Protein AF-A0A7C5SDC6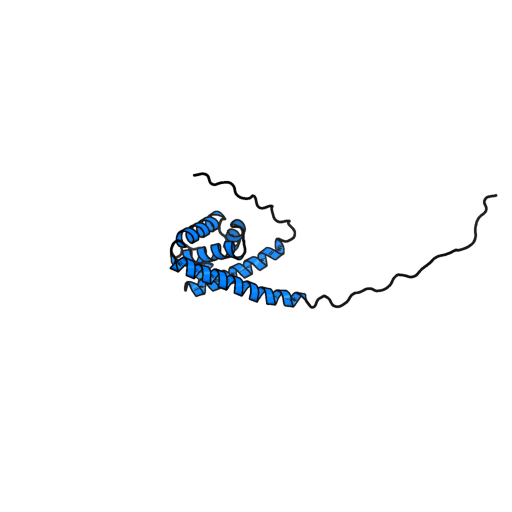-F1 (afdb_monomer_lite)

Sequence (158 aa):
MEFSRQGGARPPTPGNRRREIPAMRARRDLVLRLVAVATGVSLRALTRDKRDASQVMLARHMAMYLLHVVFSCPLTGVGRLFNRDRTTAAYACQRIEDRRDDPAFDAFLHDLELAVSALDSAVQIRTKQEQVTRDDNPCADETKSLPSALAPGGRWAC

Secondary structure (DSSP, 8-state):
--------PPPPPTTSHHHHHHHHHHHHHHHHHHHHHHHT--HHHHT--S---HHHHHHHHHHHHHHHHTT---HHHHHHHHT--HHHHHHHHHHHHHHHTSHHHHHHHHHHHHHHHHHHHHHHHHHHHTTTTS------------------------

pLDDT: mean 75.32, std 23.8, range [32.34, 97.5]

Foldseek 3Di:
DDPDDDDPDDPPDPPCVVVVLVVLLVLLVVLLVLLCVLLVNDSVLLLDDDDDDPSSLLSVLLSLQLSCPLVVQQLCRSCVSNVHHSVSSVVSNVVLVVVCVDVVSVVSSVVSNVVSNVVSVVVVVVVVVVPPPPPPDDPPDDDPDDDDDDDDDDDDDD

Radius of gyration: 27.79 Å; chains: 1; bounding box: 86×42×76 Å

Structure (mmCIF, N/CA/C/O backbone):
data_AF-A0A7C5SDC6-F1
#
_entry.id   AF-A0A7C5SDC6-F1
#
loop_
_atom_site.group_PDB
_atom_site.id
_atom_site.type_symbol
_atom_site.label_atom_id
_atom_site.label_alt_id
_atom_site.label_comp_id
_atom_site.label_asym_id
_atom_site.label_entity_id
_atom_site.label_seq_id
_atom_site.pdbx_PDB_ins_code
_atom_site.Cartn_x
_atom_site.Cartn_y
_atom_site.Cartn_z
_atom_site.occupancy
_atom_site.B_iso_or_equiv
_atom_site.auth_seq_id
_atom_site.auth_comp_id
_atom_site.auth_asym_id
_atom_site.auth_atom_id
_atom_site.pdbx_PDB_model_num
ATOM 1 N N . MET A 1 1 ? 14.503 20.434 15.682 1.00 33.75 1 MET A N 1
ATOM 2 C CA . MET A 1 1 ? 14.779 18.991 15.539 1.00 33.75 1 MET A CA 1
ATOM 3 C C . MET A 1 1 ? 15.235 18.755 14.110 1.00 33.75 1 MET A C 1
ATOM 5 O O . MET A 1 1 ? 14.441 18.879 13.186 1.00 33.75 1 MET A O 1
ATOM 9 N N . GLU A 1 2 ? 16.547 18.593 13.949 1.00 32.84 2 GLU A N 1
ATOM 10 C CA . GLU A 1 2 ? 17.269 18.443 12.683 1.00 32.84 2 GLU A CA 1
ATOM 11 C C . GLU A 1 2 ? 16.826 17.203 11.898 1.00 32.84 2 GLU A C 1
ATOM 13 O O . GLU A 1 2 ? 17.000 16.071 12.342 1.00 32.84 2 GLU A O 1
ATOM 18 N N . PHE A 1 3 ? 16.306 17.419 10.687 1.00 41.44 3 PHE A N 1
ATOM 19 C CA . PHE A 1 3 ? 16.150 16.366 9.688 1.00 41.44 3 PHE A CA 1
ATOM 20 C C . PHE A 1 3 ? 17.507 16.112 9.035 1.00 41.44 3 PHE A C 1
ATOM 22 O O . PHE A 1 3 ? 17.861 16.705 8.011 1.00 41.44 3 PHE A O 1
ATOM 29 N N . SER A 1 4 ? 18.287 15.245 9.679 1.00 42.59 4 SER A N 1
ATOM 30 C CA . SER A 1 4 ? 19.539 14.728 9.149 1.00 42.59 4 SER A CA 1
ATOM 31 C C . SER A 1 4 ? 19.357 14.206 7.728 1.00 42.59 4 SER A C 1
ATOM 33 O O . SER A 1 4 ? 18.556 13.320 7.433 1.00 42.59 4 SER A O 1
ATOM 35 N N . ARG A 1 5 ? 20.163 14.804 6.855 1.00 50.09 5 ARG A N 1
ATOM 36 C CA . ARG A 1 5 ? 20.483 14.396 5.493 1.00 50.09 5 ARG A CA 1
ATOM 37 C C . ARG A 1 5 ? 20.626 12.871 5.410 1.00 50.09 5 ARG A C 1
ATOM 39 O O . ARG A 1 5 ? 21.569 12.320 5.967 1.00 50.09 5 ARG A O 1
ATOM 46 N N . GLN A 1 6 ? 19.760 12.206 4.649 1.00 52.47 6 GLN A N 1
ATOM 47 C CA . GLN A 1 6 ? 20.025 10.855 4.156 1.00 52.47 6 GLN A CA 1
ATOM 48 C C . GLN A 1 6 ? 19.938 10.820 2.630 1.00 52.47 6 GLN A C 1
ATOM 50 O O . GLN A 1 6 ? 18.898 11.091 2.033 1.00 52.47 6 GLN A O 1
ATOM 55 N N . GLY A 1 7 ? 21.087 10.490 2.035 1.00 33.91 7 GLY A N 1
ATOM 56 C CA . GLY A 1 7 ? 21.213 9.709 0.808 1.00 33.91 7 GLY A CA 1
ATOM 57 C C . GLY A 1 7 ? 20.686 10.342 -0.472 1.00 33.91 7 GLY A C 1
ATOM 58 O O . GLY A 1 7 ? 19.594 10.019 -0.933 1.00 33.91 7 GLY A O 1
ATOM 59 N N . GLY A 1 8 ? 21.522 11.143 -1.136 1.00 34.41 8 GLY A N 1
ATOM 60 C CA . GLY A 1 8 ? 21.406 11.331 -2.579 1.00 34.41 8 GLY A CA 1
ATOM 61 C C . GLY A 1 8 ? 21.590 9.984 -3.279 1.00 34.41 8 GLY A C 1
ATOM 62 O O . GLY A 1 8 ? 22.716 9.565 -3.536 1.00 34.41 8 GLY A O 1
ATOM 63 N N . ALA A 1 9 ? 20.486 9.289 -3.555 1.00 46.88 9 ALA A N 1
ATOM 64 C CA . ALA A 1 9 ? 20.485 8.099 -4.389 1.00 46.88 9 ALA A CA 1
ATOM 65 C C . ALA A 1 9 ? 21.106 8.458 -5.746 1.00 46.88 9 ALA A C 1
ATOM 67 O O . ALA A 1 9 ? 20.614 9.349 -6.447 1.00 46.88 9 ALA A O 1
ATOM 68 N N . ARG A 1 10 ? 22.207 7.784 -6.100 1.00 48.91 10 ARG A N 1
ATOM 69 C CA . ARG A 1 10 ? 22.855 7.889 -7.411 1.00 48.91 10 ARG A CA 1
ATOM 70 C C . ARG A 1 10 ? 21.774 7.747 -8.493 1.00 48.91 10 ARG A C 1
ATOM 72 O O . ARG A 1 10 ? 21.030 6.765 -8.449 1.00 48.91 10 ARG A O 1
ATOM 79 N N . PRO A 1 11 ? 21.640 8.700 -9.436 1.00 47.81 11 PRO A N 1
ATOM 80 C CA . PRO A 1 11 ? 20.614 8.601 -10.460 1.00 47.81 11 PRO A CA 1
ATOM 81 C C . PRO A 1 11 ? 20.818 7.294 -11.241 1.00 47.81 11 PRO A C 1
ATOM 83 O O . PRO A 1 11 ? 21.949 7.011 -11.651 1.00 47.81 11 PRO A O 1
ATOM 86 N N . PRO A 1 12 ? 19.763 6.480 -11.430 1.00 49.06 12 PRO A N 1
ATOM 87 C CA . PRO A 1 12 ? 19.880 5.227 -12.158 1.00 49.06 12 PRO A CA 1
ATOM 88 C C . PRO A 1 12 ? 20.362 5.508 -13.584 1.00 49.06 12 PRO A C 1
ATOM 90 O O . PRO A 1 12 ? 19.885 6.433 -14.258 1.00 49.06 12 PRO A O 1
ATOM 93 N N . THR A 1 13 ? 21.328 4.709 -14.033 1.00 46.88 13 THR A N 1
ATOM 94 C CA . THR A 1 13 ? 21.882 4.752 -15.387 1.00 46.88 13 THR A CA 1
ATOM 95 C C . THR A 1 13 ? 20.743 4.708 -16.422 1.00 46.88 13 THR A C 1
ATOM 97 O O . THR A 1 13 ? 19.785 3.947 -16.267 1.00 46.88 13 THR A O 1
ATOM 100 N N . PRO A 1 14 ? 20.777 5.544 -17.479 1.00 51.78 14 PRO A N 1
ATOM 101 C CA . PRO A 1 14 ? 19.623 5.759 -18.358 1.00 51.78 14 PRO A CA 1
ATOM 102 C C . PRO A 1 14 ? 19.126 4.527 -19.138 1.00 51.78 14 PRO A C 1
ATOM 104 O O . PRO A 1 14 ? 18.034 4.589 -19.696 1.00 51.78 14 PRO A O 1
ATOM 107 N N . GLY A 1 15 ? 19.868 3.415 -19.152 1.00 49.28 15 GLY A N 1
ATOM 108 C CA . GLY A 1 15 ? 19.557 2.230 -19.958 1.00 49.28 15 GLY A CA 1
ATOM 109 C C . GLY A 1 15 ? 18.398 1.352 -19.459 1.00 49.28 15 GLY A C 1
ATOM 110 O O . GLY A 1 15 ? 17.681 0.798 -20.286 1.00 49.28 15 GLY A O 1
ATOM 111 N N . ASN A 1 16 ? 18.153 1.248 -18.142 1.00 58.34 16 ASN A N 1
ATOM 112 C CA . ASN A 1 16 ? 17.179 0.278 -17.590 1.00 58.34 16 ASN A CA 1
ATOM 113 C C . ASN A 1 16 ? 15.771 0.854 -17.321 1.00 58.34 16 ASN A C 1
ATOM 115 O O . ASN A 1 16 ? 14.787 0.123 -17.181 1.00 58.34 16 ASN A O 1
ATOM 119 N N . ARG A 1 17 ? 15.632 2.187 -17.334 1.00 56.81 17 ARG A N 1
ATOM 120 C CA . ARG A 1 17 ? 14.394 2.885 -16.938 1.00 56.81 17 ARG A CA 1
ATOM 121 C C . ARG A 1 17 ? 13.167 2.541 -17.795 1.00 56.81 17 ARG A C 1
ATOM 123 O O . ARG A 1 17 ? 12.045 2.634 -17.306 1.00 56.81 17 ARG A O 1
ATOM 130 N N . ARG A 1 18 ? 13.341 2.131 -19.062 1.00 56.00 18 ARG A N 1
ATOM 131 C CA . ARG A 1 18 ? 12.215 1.762 -19.950 1.00 56.00 18 ARG A CA 1
ATOM 132 C C . ARG A 1 18 ? 11.532 0.444 -19.559 1.00 56.00 18 ARG A C 1
ATOM 134 O O . ARG A 1 18 ? 10.330 0.331 -19.773 1.00 56.00 18 ARG A O 1
ATOM 141 N N . ARG A 1 19 ? 12.259 -0.526 -18.987 1.00 56.16 19 ARG A N 1
ATOM 142 C CA . ARG A 1 19 ? 11.708 -1.836 -18.571 1.00 56.16 19 ARG A CA 1
ATOM 143 C C . ARG A 1 19 ? 11.211 -1.839 -17.123 1.00 56.16 19 ARG A C 1
ATOM 145 O O . ARG A 1 19 ? 10.259 -2.544 -16.803 1.00 56.16 19 ARG A O 1
ATOM 152 N N . GLU A 1 20 ? 11.798 -1.000 -16.272 1.00 61.53 20 GLU A N 1
ATOM 153 C CA . GLU A 1 20 ? 11.418 -0.871 -14.858 1.00 61.53 20 GLU A CA 1
ATOM 154 C C . GLU A 1 20 ? 10.007 -0.284 -14.668 1.00 61.53 20 GLU A C 1
ATOM 156 O O . GLU A 1 20 ? 9.289 -0.670 -13.745 1.00 61.53 20 GLU A O 1
ATOM 161 N N . ILE A 1 21 ? 9.564 0.613 -15.561 1.00 68.62 21 ILE A N 1
ATOM 162 C CA . ILE A 1 21 ? 8.251 1.272 -15.450 1.00 68.62 21 ILE A CA 1
ATOM 163 C C . ILE A 1 21 ? 7.080 0.278 -15.626 1.00 68.62 21 ILE A C 1
ATOM 165 O O . ILE A 1 21 ? 6.179 0.304 -14.785 1.00 68.62 21 ILE A O 1
ATOM 169 N N . PRO A 1 22 ? 7.050 -0.601 -16.653 1.00 77.75 22 PRO A N 1
ATOM 170 C CA . PRO A 1 22 ? 6.023 -1.641 -16.770 1.00 77.75 22 PRO A CA 1
ATOM 171 C C . PRO A 1 22 ? 5.963 -2.593 -15.569 1.00 77.75 22 PRO A C 1
ATOM 173 O O . PRO A 1 22 ? 4.879 -2.829 -15.037 1.00 77.75 22 PRO A O 1
ATOM 176 N N . ALA A 1 23 ? 7.114 -3.085 -15.097 1.00 82.31 23 ALA A N 1
ATOM 177 C CA . ALA A 1 23 ? 7.173 -4.007 -13.962 1.00 82.31 23 ALA A CA 1
ATOM 178 C C . ALA A 1 23 ? 6.634 -3.364 -12.671 1.00 82.31 23 ALA A C 1
ATOM 180 O O . ALA A 1 23 ? 5.837 -3.965 -11.950 1.00 82.31 23 ALA A O 1
ATOM 181 N N . MET A 1 24 ? 6.991 -2.103 -12.408 1.00 87.44 24 MET A N 1
ATOM 182 C CA . MET A 1 24 ? 6.489 -1.380 -11.237 1.00 87.44 24 MET A CA 1
ATOM 183 C C . MET A 1 24 ? 5.000 -1.034 -11.327 1.00 87.44 24 MET A C 1
ATOM 185 O O . MET A 1 24 ? 4.323 -1.000 -10.300 1.00 87.44 24 MET A O 1
ATOM 189 N N . ARG A 1 25 ? 4.454 -0.819 -12.531 1.00 90.38 25 ARG A N 1
ATOM 190 C CA . ARG A 1 25 ? 3.001 -0.672 -12.720 1.00 90.38 25 ARG A CA 1
ATOM 191 C C . ARG A 1 25 ? 2.261 -1.974 -12.419 1.00 90.38 25 ARG A C 1
ATOM 193 O O . ARG A 1 25 ? 1.253 -1.928 -11.723 1.00 90.38 25 ARG A O 1
ATOM 200 N N . ALA A 1 26 ? 2.787 -3.118 -12.858 1.00 90.06 26 ALA A N 1
ATOM 201 C CA . ALA A 1 26 ? 2.208 -4.421 -12.534 1.00 90.06 26 ALA A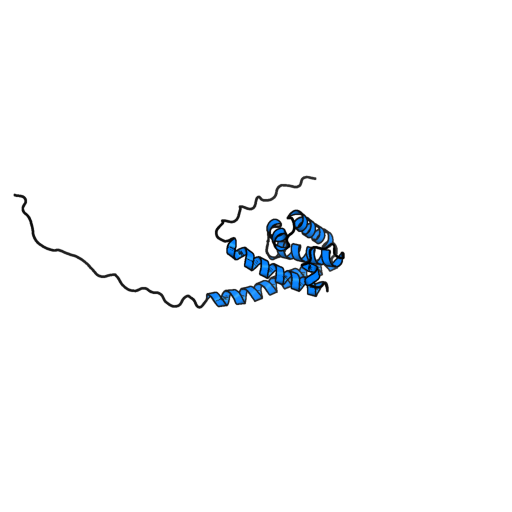 CA 1
ATOM 202 C C . ALA A 1 26 ? 2.204 -4.680 -11.016 1.00 90.06 26 ALA A C 1
ATOM 204 O O . ALA A 1 26 ? 1.177 -5.063 -10.457 1.00 90.06 26 ALA A O 1
ATOM 205 N N . ARG A 1 27 ? 3.313 -4.375 -10.327 1.00 92.56 27 ARG A N 1
ATOM 206 C CA . ARG A 1 27 ? 3.395 -4.445 -8.856 1.00 92.56 27 ARG A CA 1
ATOM 207 C C . ARG A 1 27 ? 2.416 -3.504 -8.169 1.00 92.56 27 ARG A C 1
ATOM 209 O O . ARG A 1 27 ? 1.737 -3.913 -7.234 1.00 92.56 27 ARG A O 1
ATOM 216 N N . ARG A 1 28 ? 2.282 -2.264 -8.653 1.00 94.56 28 ARG A N 1
ATOM 217 C CA . ARG A 1 28 ? 1.267 -1.325 -8.155 1.00 94.56 28 ARG A CA 1
ATOM 218 C C . ARG A 1 28 ? -0.133 -1.921 -8.258 1.00 94.56 28 ARG A C 1
ATOM 220 O O . ARG A 1 28 ? -0.894 -1.835 -7.303 1.00 94.56 28 ARG A O 1
ATOM 227 N N . ASP A 1 29 ? -0.474 -2.513 -9.397 1.00 94.00 29 ASP A N 1
ATOM 228 C CA . ASP A 1 29 ? -1.802 -3.086 -9.619 1.00 94.00 29 ASP A CA 1
ATOM 229 C C . ASP A 1 29 ? -2.065 -4.307 -8.733 1.00 94.00 29 ASP A C 1
ATOM 231 O O . ASP A 1 29 ? -3.175 -4.460 -8.224 1.00 94.00 29 ASP A O 1
ATOM 235 N N . LEU A 1 30 ? -1.044 -5.134 -8.499 1.00 94.56 30 LEU A N 1
ATOM 236 C CA . LEU A 1 30 ? -1.088 -6.237 -7.540 1.00 94.56 30 LEU A CA 1
ATOM 237 C C . LEU A 1 30 ? -1.367 -5.723 -6.123 1.00 94.56 30 LEU A C 1
ATOM 239 O O . LEU A 1 30 ? -2.331 -6.158 -5.494 1.00 94.56 30 LEU A O 1
ATOM 243 N N . VAL A 1 31 ? -0.582 -4.749 -5.655 1.00 96.31 31 VAL A N 1
ATOM 244 C CA . VAL A 1 31 ? -0.736 -4.153 -4.318 1.00 96.31 31 VAL A CA 1
ATOM 245 C C . VAL A 1 31 ? -2.110 -3.496 -4.167 1.00 96.31 31 VAL A C 1
ATOM 247 O O . VAL A 1 31 ? -2.795 -3.721 -3.174 1.00 96.31 31 VAL A O 1
ATOM 250 N N . LEU A 1 32 ? -2.563 -2.733 -5.165 1.00 96.00 32 LEU A N 1
ATOM 251 C CA . LEU A 1 32 ? -3.879 -2.089 -5.150 1.00 96.00 32 LEU A CA 1
ATOM 252 C C . LEU A 1 32 ? -5.028 -3.095 -5.031 1.00 96.00 32 LEU A C 1
ATOM 254 O O . LEU A 1 32 ? -5.994 -2.835 -4.316 1.00 96.00 32 LEU A O 1
ATOM 258 N N . ARG A 1 33 ? -4.941 -4.234 -5.726 1.00 95.94 33 ARG A N 1
ATOM 259 C CA . ARG A 1 33 ? -5.951 -5.299 -5.651 1.00 95.94 33 ARG A CA 1
ATOM 260 C C . ARG A 1 33 ? -5.952 -5.975 -4.288 1.00 95.94 33 ARG A C 1
ATOM 262 O O . ARG A 1 33 ? -7.027 -6.174 -3.731 1.00 95.94 33 ARG A O 1
ATOM 269 N N . LEU A 1 34 ? -4.775 -6.287 -3.750 1.00 96.06 34 LEU A N 1
ATOM 270 C CA . LEU A 1 34 ? -4.653 -6.892 -2.426 1.00 96.06 34 LEU A CA 1
ATOM 271 C C . LEU A 1 34 ? -5.242 -5.973 -1.349 1.00 96.06 34 LEU A C 1
ATOM 273 O O . LEU A 1 34 ? -6.094 -6.395 -0.574 1.00 96.06 34 LEU A O 1
ATOM 277 N N . VAL A 1 35 ? -4.853 -4.697 -1.354 1.00 96.56 35 VAL A N 1
ATOM 278 C CA . VAL A 1 35 ? -5.351 -3.710 -0.390 1.00 96.56 35 VAL A CA 1
ATOM 279 C C . VAL A 1 35 ? -6.857 -3.482 -0.541 1.00 96.56 35 VAL A C 1
ATOM 281 O O . VAL A 1 35 ? -7.556 -3.363 0.463 1.00 96.56 35 VAL A O 1
ATOM 284 N N . ALA A 1 36 ? -7.386 -3.452 -1.769 1.00 96.12 36 ALA A N 1
ATOM 285 C CA . ALA A 1 36 ? -8.827 -3.352 -2.011 1.00 96.12 36 ALA A CA 1
ATOM 286 C C . ALA A 1 36 ? -9.600 -4.503 -1.348 1.00 96.12 36 ALA A C 1
ATOM 288 O O . ALA A 1 36 ? -10.601 -4.265 -0.676 1.00 96.12 36 ALA A O 1
ATOM 289 N N . VAL A 1 37 ? -9.108 -5.738 -1.494 1.00 96.00 37 VAL A N 1
ATOM 290 C CA . VAL A 1 37 ? -9.707 -6.921 -0.860 1.00 96.00 37 VAL A CA 1
ATOM 291 C C . VAL A 1 37 ? -9.590 -6.839 0.661 1.00 96.00 37 VAL A C 1
ATOM 293 O O . VAL A 1 37 ? -10.587 -7.009 1.353 1.00 96.00 37 VAL A O 1
ATOM 296 N N . ALA A 1 38 ? -8.407 -6.511 1.179 1.00 94.81 38 ALA A N 1
ATOM 297 C CA . ALA A 1 38 ? -8.142 -6.484 2.615 1.00 94.81 38 ALA A CA 1
ATOM 298 C C . ALA A 1 38 ? -8.918 -5.388 3.367 1.00 94.81 38 ALA A C 1
ATOM 300 O O . ALA A 1 38 ? -9.259 -5.554 4.532 1.00 94.81 38 ALA A O 1
ATOM 301 N N . THR A 1 39 ? -9.207 -4.264 2.707 1.00 92.62 39 THR A N 1
ATOM 302 C CA . THR A 1 39 ? -9.902 -3.114 3.317 1.00 92.62 39 THR A CA 1
ATOM 303 C C . THR A 1 39 ? -11.385 -3.024 2.948 1.00 92.62 39 THR A C 1
ATOM 305 O O . THR A 1 39 ? -12.087 -2.154 3.462 1.00 92.62 39 THR A O 1
ATOM 308 N N . GLY A 1 40 ? -11.867 -3.874 2.034 1.00 93.44 40 GLY A N 1
ATOM 309 C CA . GLY A 1 40 ? -13.227 -3.807 1.484 1.00 93.44 40 GLY A CA 1
ATOM 310 C C . GLY A 1 40 ? -13.488 -2.596 0.575 1.00 93.44 40 GLY A C 1
ATOM 311 O O . GLY A 1 40 ? -14.629 -2.342 0.187 1.00 93.44 40 GLY A O 1
ATOM 312 N N . VAL A 1 41 ? -12.455 -1.827 0.218 1.00 93.38 41 VAL A N 1
ATOM 313 C CA . VAL A 1 41 ? -12.582 -0.642 -0.638 1.00 93.38 41 VAL A CA 1
ATOM 314 C C . VAL A 1 41 ? -12.568 -1.045 -2.110 1.00 93.38 41 VAL A C 1
ATOM 316 O O . VAL A 1 41 ? -11.708 -1.793 -2.564 1.00 93.38 41 VAL A O 1
ATOM 319 N N . SER A 1 42 ? -13.479 -0.486 -2.913 1.00 92.38 42 SER A N 1
ATOM 320 C CA . SER A 1 42 ? -13.484 -0.763 -4.354 1.00 92.38 42 SER A CA 1
ATOM 321 C C . SER A 1 42 ? -12.189 -0.296 -5.037 1.00 92.38 42 SER A C 1
ATOM 323 O O . SER A 1 42 ? -11.744 0.842 -4.860 1.00 92.38 42 SER A O 1
ATOM 325 N N . LEU A 1 43 ? -11.627 -1.133 -5.915 1.00 91.88 43 LEU A N 1
ATOM 326 C CA . LEU A 1 43 ? -10.425 -0.793 -6.690 1.00 91.88 43 LEU A CA 1
ATOM 327 C C . LEU A 1 43 ? -10.597 0.515 -7.486 1.00 91.88 43 LEU A C 1
ATOM 329 O O . LEU A 1 43 ? -9.678 1.328 -7.564 1.00 91.88 43 LEU A O 1
ATOM 333 N N . ARG A 1 44 ? -11.804 0.756 -8.022 1.00 89.00 44 ARG A N 1
ATOM 334 C CA . ARG A 1 44 ? -12.147 1.993 -8.744 1.00 89.00 44 ARG A CA 1
ATOM 335 C C . ARG A 1 44 ? -12.010 3.240 -7.869 1.00 89.00 44 ARG A C 1
ATOM 337 O O . ARG A 1 44 ? -11.600 4.284 -8.377 1.00 89.00 44 ARG A O 1
ATOM 344 N N . ALA A 1 45 ? -12.350 3.148 -6.582 1.00 87.44 45 ALA A N 1
ATOM 345 C CA . ALA A 1 45 ? -12.170 4.250 -5.642 1.00 87.44 45 ALA A CA 1
ATOM 346 C C . ALA A 1 45 ? -10.680 4.517 -5.391 1.00 87.44 45 ALA A C 1
ATOM 348 O O . ALA A 1 45 ? -10.251 5.665 -5.445 1.00 87.44 45 ALA A O 1
ATOM 349 N N . LEU A 1 46 ? -9.857 3.476 -5.235 1.00 87.00 46 LEU A N 1
ATOM 350 C CA . LEU A 1 46 ? -8.413 3.641 -5.024 1.00 87.00 46 LEU A CA 1
ATOM 351 C C . LEU A 1 46 ? -7.704 4.322 -6.202 1.00 87.00 46 LEU A C 1
ATOM 353 O O . LEU A 1 46 ? -6.771 5.089 -5.978 1.00 87.00 46 LEU A O 1
ATOM 357 N N . THR A 1 47 ? -8.171 4.101 -7.433 1.00 84.81 47 THR A N 1
ATOM 358 C CA . THR A 1 47 ? -7.596 4.705 -8.648 1.00 84.81 47 THR A CA 1
ATOM 359 C C . THR A 1 47 ? -8.119 6.105 -8.978 1.00 84.81 47 THR A C 1
ATOM 361 O O . THR A 1 47 ? -7.590 6.750 -9.880 1.00 84.81 47 THR A O 1
ATOM 364 N N . ARG A 1 48 ? -9.177 6.575 -8.305 1.00 83.94 48 ARG A N 1
ATOM 365 C CA . ARG A 1 48 ? -9.770 7.894 -8.563 1.00 83.94 48 ARG A CA 1
ATOM 366 C C . ARG A 1 48 ? -8.991 9.016 -7.878 1.00 83.94 48 ARG A C 1
ATOM 368 O O . ARG A 1 48 ? -8.439 8.844 -6.796 1.00 83.94 48 ARG A O 1
ATOM 375 N N . ASP A 1 49 ? -9.020 10.188 -8.506 1.00 69.94 49 ASP A N 1
ATOM 376 C CA . ASP A 1 49 ? -8.436 11.428 -7.992 1.00 69.94 49 ASP A CA 1
ATOM 377 C C . ASP A 1 49 ? -9.525 12.371 -7.458 1.00 69.94 49 ASP A C 1
ATOM 379 O O . ASP A 1 49 ? -9.746 13.465 -7.972 1.00 69.94 49 ASP A O 1
ATOM 383 N N . LYS A 1 50 ? -10.311 11.901 -6.486 1.00 73.31 50 LYS A N 1
ATOM 384 C CA . LYS A 1 50 ? -11.328 12.723 -5.819 1.00 73.31 50 LYS A CA 1
ATOM 385 C C . LYS A 1 50 ? -11.032 12.808 -4.328 1.00 73.31 50 LYS A C 1
ATOM 387 O O . LYS A 1 50 ? -10.228 12.053 -3.792 1.00 73.31 50 LYS A O 1
ATOM 392 N N . ARG A 1 51 ? -11.672 13.763 -3.653 1.00 68.06 51 ARG A N 1
ATOM 393 C CA . ARG A 1 51 ? -11.690 13.804 -2.191 1.00 68.06 51 ARG A CA 1
ATOM 394 C C . ARG A 1 51 ? -12.540 12.629 -1.716 1.00 68.06 51 ARG A C 1
ATOM 396 O O . ARG A 1 51 ? -13.757 12.655 -1.871 1.00 68.06 51 ARG A O 1
ATOM 403 N N . ASP A 1 52 ? -11.885 11.588 -1.223 1.00 73.81 52 ASP A N 1
ATOM 404 C CA . ASP A 1 52 ? -12.549 10.344 -0.843 1.00 73.81 52 ASP A CA 1
ATOM 405 C C . ASP A 1 52 ? -12.779 10.248 0.665 1.00 73.81 52 ASP A C 1
ATOM 407 O O . ASP A 1 52 ? -12.219 11.007 1.459 1.00 73.81 52 ASP A O 1
ATOM 411 N N . ALA A 1 53 ? -13.598 9.271 1.056 1.00 82.44 53 ALA A N 1
ATOM 412 C CA . ALA A 1 53 ? -13.766 8.889 2.449 1.00 82.44 53 ALA A CA 1
ATOM 413 C C . ALA A 1 53 ? -12.417 8.508 3.087 1.00 82.44 53 ALA A C 1
ATOM 415 O O . ALA A 1 53 ? -11.521 7.976 2.423 1.00 82.44 53 ALA A O 1
ATOM 416 N N . SER A 1 54 ? -12.298 8.731 4.398 1.00 86.62 54 SER A N 1
ATOM 417 C CA . SER A 1 54 ? -11.086 8.454 5.183 1.00 86.62 54 SER A CA 1
ATOM 418 C C . SER A 1 54 ? -10.550 7.031 4.980 1.00 86.62 54 SER A C 1
ATOM 420 O O . SER A 1 54 ? -9.340 6.844 4.872 1.00 86.62 54 SER A O 1
ATOM 422 N N . GLN A 1 55 ? -11.440 6.045 4.843 1.00 89.19 55 GLN A N 1
ATOM 423 C CA . GLN A 1 55 ? -11.087 4.645 4.592 1.00 89.19 55 GLN A CA 1
ATOM 424 C C . GLN A 1 55 ? -10.398 4.434 3.232 1.00 89.19 55 GLN A C 1
ATOM 426 O O . GLN A 1 55 ? -9.410 3.710 3.145 1.00 89.19 55 GLN A O 1
ATOM 431 N N . VAL A 1 56 ? -10.868 5.104 2.173 1.00 92.62 56 VAL A N 1
ATOM 432 C CA . VAL A 1 56 ? -10.264 5.021 0.831 1.00 92.62 56 VAL A CA 1
ATOM 433 C C . VAL A 1 56 ? -8.878 5.659 0.837 1.00 92.62 56 VAL A C 1
ATOM 435 O O . VAL A 1 56 ? -7.944 5.125 0.241 1.00 92.62 56 VAL A O 1
ATOM 438 N N . MET A 1 57 ? -8.731 6.789 1.535 1.00 92.94 57 MET A N 1
ATOM 439 C CA . MET A 1 57 ? -7.440 7.454 1.695 1.00 92.94 57 MET A CA 1
ATOM 440 C C . MET A 1 57 ? -6.444 6.564 2.445 1.00 92.94 57 MET A C 1
ATOM 442 O O . MET A 1 57 ? -5.320 6.402 1.976 1.00 92.94 57 MET A O 1
ATOM 446 N N . LEU A 1 58 ? -6.865 5.948 3.556 1.00 93.94 58 LEU A N 1
ATOM 447 C CA . LEU A 1 58 ? -6.033 5.023 4.327 1.00 93.94 58 LEU A CA 1
ATOM 448 C C . LEU A 1 58 ? -5.570 3.844 3.467 1.00 93.94 58 LEU A C 1
ATOM 450 O O . LEU A 1 58 ? -4.375 3.582 3.394 1.00 93.94 58 LEU A O 1
ATOM 454 N N . ALA A 1 59 ? -6.485 3.195 2.748 1.00 95.50 59 ALA A N 1
ATOM 455 C CA . ALA A 1 59 ? -6.144 2.113 1.830 1.00 95.50 59 ALA A CA 1
ATOM 456 C C . ALA A 1 59 ? -5.127 2.568 0.763 1.00 95.50 59 ALA A C 1
ATOM 458 O O . ALA A 1 59 ? -4.147 1.885 0.470 1.00 95.50 59 ALA A O 1
ATOM 459 N N . ARG A 1 60 ? -5.284 3.778 0.219 1.00 95.00 60 ARG A N 1
ATOM 460 C CA . ARG A 1 60 ? -4.322 4.332 -0.741 1.00 95.00 60 ARG A CA 1
ATOM 461 C C . ARG A 1 60 ? -2.949 4.590 -0.104 1.00 95.00 60 ARG A C 1
ATOM 463 O O . ARG A 1 60 ? -1.934 4.335 -0.749 1.00 95.00 60 ARG A O 1
ATOM 470 N N . HIS A 1 61 ? -2.909 5.041 1.152 1.00 96.19 61 HIS A N 1
ATOM 471 C CA . HIS A 1 61 ? -1.664 5.208 1.904 1.00 96.19 61 HIS A CA 1
ATOM 472 C C . HIS A 1 61 ? -0.969 3.869 2.165 1.00 96.19 61 HIS A C 1
ATOM 474 O O . HIS A 1 61 ? 0.231 3.768 1.928 1.00 96.19 61 HIS A O 1
ATOM 480 N N . MET A 1 62 ? -1.719 2.830 2.547 1.00 97.19 62 MET A N 1
ATOM 481 C CA . MET A 1 62 ? -1.183 1.473 2.707 1.00 97.19 62 MET A CA 1
ATOM 482 C C . MET A 1 62 ? -0.551 0.974 1.404 1.00 97.19 62 MET A C 1
ATOM 484 O O . MET A 1 62 ? 0.565 0.468 1.407 1.00 97.19 62 MET A O 1
ATOM 488 N N . ALA A 1 63 ? -1.211 1.184 0.260 1.00 96.88 63 ALA A N 1
ATOM 489 C CA . ALA A 1 63 ? -0.660 0.786 -1.034 1.00 96.88 63 ALA A CA 1
ATOM 490 C C . ALA A 1 63 ? 0.647 1.529 -1.385 1.00 96.88 63 ALA A C 1
ATOM 492 O O . ALA A 1 63 ? 1.572 0.926 -1.931 1.00 96.88 63 ALA A O 1
ATOM 493 N N . MET A 1 64 ? 0.739 2.827 -1.074 1.00 96.38 64 MET A N 1
ATOM 494 C CA . MET A 1 64 ? 1.974 3.606 -1.250 1.00 96.38 64 MET A CA 1
ATOM 495 C C . MET A 1 64 ? 3.099 3.104 -0.340 1.00 96.38 64 MET A C 1
ATOM 497 O O . MET A 1 64 ? 4.231 2.964 -0.801 1.00 96.38 64 MET A O 1
ATOM 501 N N . TYR A 1 65 ? 2.771 2.805 0.917 1.00 97.50 65 TYR A N 1
ATOM 502 C CA . TYR A 1 65 ? 3.702 2.280 1.907 1.00 97.50 65 TYR A CA 1
ATOM 503 C C . TYR A 1 65 ? 4.266 0.915 1.500 1.00 97.50 65 TYR A C 1
ATOM 505 O O . TYR A 1 65 ? 5.479 0.758 1.401 1.00 97.50 65 TYR A O 1
ATOM 513 N N . LEU A 1 66 ? 3.399 -0.037 1.138 1.00 96.69 66 LEU A N 1
ATOM 514 C CA . LEU A 1 66 ? 3.807 -1.376 0.700 1.00 96.69 66 LEU A CA 1
ATOM 515 C C . LEU A 1 66 ? 4.713 -1.321 -0.537 1.00 96.69 66 LEU A C 1
ATOM 517 O O . LEU A 1 66 ? 5.695 -2.052 -0.624 1.00 96.69 66 LEU A O 1
ATOM 521 N N . LEU A 1 67 ? 4.434 -0.418 -1.486 1.00 95.69 67 LEU A N 1
ATOM 522 C CA . LEU A 1 67 ? 5.318 -0.207 -2.635 1.00 95.69 67 LEU A CA 1
ATOM 523 C C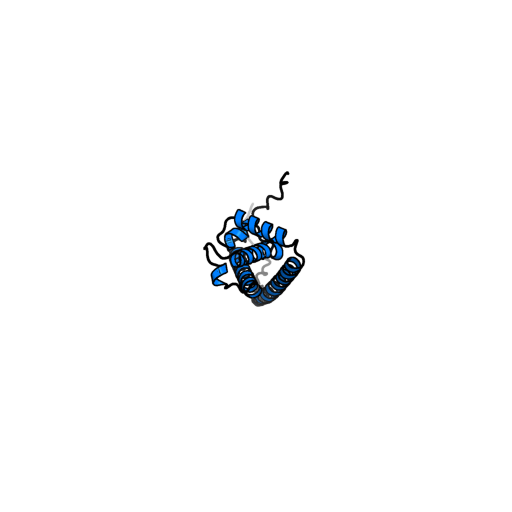 . LEU A 1 67 ? 6.700 0.316 -2.234 1.00 95.69 67 LEU A C 1
ATOM 525 O O . LEU A 1 67 ? 7.699 -0.059 -2.852 1.00 95.69 67 LEU A O 1
ATOM 529 N N . HIS A 1 68 ? 6.752 1.191 -1.233 1.00 95.25 68 HIS A N 1
ATOM 530 C CA . HIS A 1 68 ? 8.000 1.737 -0.727 1.00 95.25 68 HIS A CA 1
ATOM 531 C C . HIS A 1 68 ? 8.812 0.686 0.036 1.00 95.25 68 HIS A C 1
ATOM 533 O O . HIS A 1 68 ? 9.988 0.517 -0.268 1.00 95.25 68 HIS A O 1
ATOM 539 N N . VAL A 1 69 ? 8.191 -0.040 0.966 1.00 94.88 69 VAL A N 1
ATOM 540 C CA . VAL A 1 69 ? 8.880 -0.968 1.872 1.00 94.88 69 VAL A CA 1
ATOM 541 C C . VAL A 1 69 ? 9.208 -2.292 1.188 1.00 94.88 69 VAL A C 1
ATOM 543 O O . VAL A 1 69 ? 10.376 -2.668 1.125 1.00 94.88 69 VAL A O 1
ATOM 546 N N . VAL A 1 70 ? 8.220 -2.963 0.587 1.00 94.50 70 VAL A N 1
ATOM 547 C CA . VAL A 1 70 ? 8.411 -4.313 0.022 1.00 94.50 70 VAL A CA 1
ATOM 548 C C . VAL A 1 70 ? 9.280 -4.283 -1.236 1.00 94.50 70 VAL A C 1
ATOM 550 O O . VAL A 1 70 ? 10.137 -5.138 -1.433 1.00 94.50 70 VAL A O 1
ATOM 553 N N . PHE A 1 71 ? 9.092 -3.279 -2.097 1.00 90.75 71 PHE A N 1
ATOM 554 C CA . PHE A 1 71 ? 9.819 -3.179 -3.370 1.00 90.75 71 PHE A CA 1
ATOM 555 C C . PHE A 1 71 ? 10.955 -2.156 -3.356 1.00 90.75 71 PHE A C 1
ATOM 557 O O . PHE A 1 71 ? 11.522 -1.875 -4.416 1.00 90.75 71 PHE A O 1
ATOM 564 N N . SER A 1 72 ? 11.259 -1.559 -2.197 1.00 92.50 72 SER A N 1
ATOM 565 C CA . SER A 1 72 ? 12.255 -0.484 -2.060 1.00 92.50 72 SER A CA 1
ATOM 566 C C . SER A 1 72 ? 12.050 0.656 -3.076 1.00 92.50 72 SER A C 1
ATOM 568 O O . SER A 1 72 ? 13.005 1.292 -3.532 1.00 92.50 72 SER A O 1
ATOM 570 N N . CYS A 1 73 ? 10.800 0.912 -3.491 1.00 90.69 73 CYS A N 1
ATOM 571 C CA . CYS A 1 73 ? 10.509 1.921 -4.504 1.00 90.69 73 CYS A CA 1
ATOM 572 C C . CYS A 1 73 ? 10.745 3.316 -3.913 1.00 90.69 73 CYS A C 1
ATOM 574 O O . CYS A 1 73 ? 10.166 3.636 -2.875 1.00 90.69 73 CYS A O 1
ATOM 576 N N . PRO A 1 74 ? 11.539 4.198 -4.545 1.00 92.00 74 PRO A N 1
ATOM 577 C CA . PRO A 1 74 ? 11.751 5.537 -4.010 1.00 92.00 74 PRO A CA 1
ATOM 578 C C . PRO A 1 74 ? 10.436 6.327 -3.986 1.00 92.00 74 PRO A C 1
ATOM 580 O O . PRO A 1 74 ? 9.616 6.200 -4.894 1.00 92.00 74 PRO A O 1
ATOM 583 N N . LEU A 1 75 ? 10.262 7.225 -3.009 1.00 90.56 75 LEU A N 1
ATOM 584 C CA . LEU A 1 75 ? 9.040 8.036 -2.847 1.00 90.56 75 LEU A CA 1
ATOM 585 C C . LEU A 1 75 ? 8.657 8.832 -4.109 1.00 90.56 75 LEU A C 1
ATOM 587 O O . LEU A 1 75 ? 7.481 9.044 -4.391 1.00 90.56 75 LEU A O 1
ATOM 591 N N . THR A 1 76 ? 9.646 9.250 -4.905 1.00 90.69 76 THR A N 1
ATOM 592 C CA . THR A 1 76 ? 9.423 9.891 -6.213 1.00 90.69 76 THR A CA 1
ATOM 593 C C . THR A 1 76 ? 8.830 8.928 -7.244 1.00 90.69 76 THR A C 1
ATOM 595 O O . THR A 1 76 ? 7.999 9.333 -8.054 1.00 90.69 76 THR A O 1
ATOM 598 N N . GLY A 1 77 ? 9.243 7.660 -7.223 1.00 91.06 77 GLY A N 1
ATOM 599 C CA . GLY A 1 77 ? 8.687 6.586 -8.043 1.00 91.06 77 GLY A CA 1
ATOM 600 C C . GLY A 1 77 ? 7.273 6.219 -7.604 1.00 91.06 77 GLY A C 1
ATOM 601 O O . GLY A 1 77 ? 6.381 6.150 -8.448 1.00 91.06 77 GLY A O 1
ATOM 602 N N . VAL A 1 78 ? 7.049 6.088 -6.294 1.00 93.44 78 VAL A N 1
ATOM 603 C CA . VAL A 1 78 ? 5.718 5.852 -5.718 1.00 93.44 78 VAL A CA 1
ATOM 604 C C . VAL A 1 78 ? 4.759 6.970 -6.126 1.00 93.44 78 VAL A C 1
ATOM 606 O O . VAL A 1 78 ? 3.735 6.685 -6.737 1.00 93.44 78 VAL A O 1
ATOM 609 N N . GLY A 1 79 ? 5.117 8.242 -5.915 1.00 92.19 79 GLY A N 1
ATOM 610 C CA . GLY A 1 79 ? 4.293 9.376 -6.353 1.00 92.19 79 GLY A CA 1
ATOM 611 C C . GLY A 1 79 ? 3.903 9.282 -7.834 1.00 92.19 79 GLY A C 1
ATOM 612 O O . GLY A 1 79 ? 2.721 9.327 -8.177 1.00 92.19 79 GLY A O 1
ATOM 613 N N . ARG A 1 80 ? 4.868 8.999 -8.720 1.00 91.69 80 ARG A N 1
ATOM 614 C CA . ARG A 1 80 ? 4.611 8.812 -10.161 1.00 91.69 80 ARG A CA 1
ATOM 615 C C . ARG A 1 80 ? 3.649 7.661 -10.471 1.00 91.69 80 ARG A C 1
ATOM 617 O O . ARG A 1 80 ? 2.828 7.800 -11.372 1.00 91.69 80 ARG A O 1
ATOM 624 N N . LEU A 1 81 ? 3.722 6.538 -9.752 1.00 90.94 81 LEU A N 1
ATOM 625 C CA . LEU A 1 81 ? 2.834 5.382 -9.959 1.00 90.94 81 LEU A CA 1
ATOM 626 C C . LEU A 1 81 ? 1.367 5.686 -9.620 1.00 90.94 81 LEU A C 1
ATOM 628 O O . LEU A 1 81 ? 0.464 5.107 -10.235 1.00 90.94 81 LEU A O 1
ATOM 632 N N . PHE A 1 82 ? 1.139 6.597 -8.673 1.00 89.94 82 PHE A N 1
ATOM 633 C CA . PHE A 1 82 ? -0.189 7.045 -8.246 1.00 89.94 82 PHE A CA 1
ATOM 634 C C . PHE A 1 82 ? -0.616 8.389 -8.849 1.00 89.94 82 PHE A C 1
ATOM 636 O O . PHE A 1 82 ? -1.693 8.872 -8.512 1.00 89.94 82 PHE A O 1
ATOM 643 N N . ASN A 1 83 ? 0.194 8.985 -9.733 1.00 90.75 83 ASN A N 1
ATOM 644 C CA . ASN A 1 83 ? -0.021 10.335 -10.263 1.00 90.75 83 ASN A CA 1
ATOM 645 C C . ASN A 1 83 ? -0.158 11.397 -9.147 1.00 90.75 83 ASN A C 1
ATOM 647 O O . ASN A 1 83 ? -1.061 12.229 -9.163 1.00 90.75 83 ASN A O 1
ATOM 651 N N . ARG A 1 84 ? 0.720 11.318 -8.142 1.00 89.19 84 ARG A N 1
ATOM 652 C CA . ARG A 1 84 ? 0.789 12.206 -6.974 1.00 89.19 84 ARG A CA 1
ATOM 653 C C . ARG A 1 84 ? 2.195 12.763 -6.789 1.00 89.19 84 ARG A C 1
ATOM 655 O O . ARG A 1 84 ? 3.178 12.188 -7.263 1.00 89.19 84 ARG A O 1
ATOM 662 N N . ASP A 1 85 ? 2.291 13.842 -6.026 1.00 90.94 85 ASP A N 1
ATOM 663 C CA . ASP A 1 85 ? 3.576 14.413 -5.653 1.00 90.94 85 ASP A CA 1
ATOM 664 C C . ASP A 1 85 ? 4.352 13.500 -4.701 1.00 90.94 85 ASP A C 1
ATOM 666 O O . ASP A 1 85 ? 3.795 12.732 -3.911 1.00 90.94 85 ASP A O 1
ATOM 670 N N . ARG A 1 86 ? 5.683 13.628 -4.737 1.00 93.00 86 ARG A N 1
ATOM 671 C CA . ARG A 1 86 ? 6.589 12.941 -3.802 1.00 93.00 86 ARG A CA 1
ATOM 672 C C . ARG A 1 86 ? 6.188 13.200 -2.344 1.00 93.00 86 ARG A C 1
ATOM 674 O O . ARG A 1 86 ? 6.298 12.301 -1.516 1.00 93.00 86 ARG A O 1
ATOM 681 N N . THR A 1 87 ? 5.759 14.421 -2.024 1.00 94.50 87 THR A N 1
ATOM 682 C CA . THR A 1 87 ? 5.346 14.822 -0.670 1.00 94.50 87 THR A CA 1
ATOM 683 C C . THR A 1 87 ? 4.099 14.075 -0.213 1.00 94.50 87 THR A C 1
ATOM 685 O O . THR A 1 87 ? 4.035 13.685 0.946 1.00 94.50 87 THR A O 1
ATOM 688 N N . THR A 1 88 ? 3.156 13.783 -1.114 1.00 93.00 88 THR A N 1
ATOM 689 C CA . THR A 1 88 ? 1.991 12.941 -0.814 1.00 93.00 88 THR A CA 1
ATOM 690 C C . THR A 1 88 ? 2.410 11.518 -0.456 1.00 93.00 88 THR A C 1
ATOM 692 O O . THR A 1 88 ? 1.911 10.970 0.520 1.00 93.00 88 THR A O 1
ATOM 695 N N . ALA A 1 89 ? 3.352 10.928 -1.199 1.00 93.81 89 ALA A N 1
ATOM 696 C CA . ALA A 1 89 ? 3.866 9.593 -0.887 1.00 93.81 89 ALA A CA 1
ATOM 697 C C . ALA A 1 89 ? 4.627 9.566 0.451 1.00 93.81 89 ALA A C 1
ATOM 699 O O . ALA A 1 89 ? 4.454 8.638 1.237 1.00 93.81 89 ALA A O 1
ATOM 700 N N . ALA A 1 90 ? 5.428 10.599 0.732 1.00 95.12 90 ALA A N 1
ATOM 701 C CA . ALA A 1 90 ? 6.122 10.745 2.012 1.00 95.12 90 ALA A CA 1
ATOM 702 C C . ALA A 1 90 ? 5.131 10.867 3.180 1.00 95.12 90 ALA A C 1
ATOM 704 O O . ALA A 1 90 ? 5.256 10.158 4.174 1.00 95.12 90 ALA A O 1
ATOM 705 N N . TYR A 1 91 ? 4.113 11.717 3.019 1.00 96.31 91 TYR A N 1
ATOM 706 C CA . TYR A 1 91 ? 3.048 11.897 3.999 1.00 96.31 91 TYR A CA 1
ATOM 707 C C . TYR A 1 91 ? 2.276 10.598 4.238 1.00 96.31 91 TYR A C 1
ATOM 709 O O . TYR A 1 91 ? 2.022 10.238 5.382 1.00 96.31 91 TYR A O 1
ATOM 717 N N . ALA A 1 92 ? 1.943 9.859 3.178 1.00 95.56 92 ALA A N 1
ATOM 718 C CA . ALA A 1 92 ? 1.300 8.558 3.296 1.00 95.56 92 ALA A CA 1
ATOM 719 C C . ALA A 1 92 ? 2.138 7.579 4.126 1.00 95.56 92 ALA A C 1
ATOM 721 O O . ALA A 1 92 ? 1.594 6.967 5.039 1.00 95.56 92 ALA A O 1
ATOM 722 N N . CYS A 1 93 ? 3.444 7.471 3.852 1.00 96.69 93 CYS A N 1
ATOM 723 C CA . CYS A 1 93 ? 4.328 6.585 4.612 1.00 96.69 93 CYS A CA 1
ATOM 724 C C . CYS A 1 93 ? 4.389 6.991 6.086 1.00 96.69 93 CYS A C 1
ATOM 726 O O . CYS A 1 93 ? 4.170 6.151 6.946 1.00 96.69 93 CYS A O 1
ATOM 728 N N . GLN A 1 94 ? 4.579 8.281 6.377 1.00 97.00 94 GLN A N 1
ATOM 729 C CA . GLN A 1 94 ? 4.595 8.781 7.753 1.00 97.00 94 GLN A CA 1
ATOM 730 C C . GLN A 1 94 ? 3.294 8.452 8.500 1.00 97.00 94 GLN A C 1
ATOM 732 O O . GLN A 1 94 ? 3.333 7.962 9.618 1.00 97.00 94 GLN A O 1
ATOM 737 N N . ARG A 1 95 ? 2.133 8.654 7.864 1.00 97.19 95 ARG A N 1
ATOM 738 C CA . ARG A 1 95 ? 0.828 8.366 8.483 1.00 97.19 95 ARG A CA 1
ATOM 739 C C . ARG A 1 95 ? 0.580 6.882 8.727 1.00 97.19 95 ARG A C 1
ATOM 741 O O . ARG A 1 95 ? -0.258 6.562 9.566 1.00 97.19 95 ARG A O 1
ATOM 748 N N . ILE A 1 96 ? 1.220 6.003 7.959 1.00 97.38 96 ILE A N 1
ATOM 749 C CA . ILE A 1 96 ? 1.180 4.563 8.208 1.00 97.38 96 ILE A CA 1
ATOM 750 C C . ILE A 1 96 ? 2.079 4.224 9.395 1.00 97.38 96 ILE A C 1
ATOM 752 O O . ILE A 1 96 ? 1.589 3.548 10.292 1.00 97.38 96 ILE A O 1
ATOM 756 N N . GLU A 1 97 ? 3.293 4.778 9.476 1.00 96.12 97 GLU A N 1
ATOM 757 C CA . GLU A 1 97 ? 4.185 4.525 10.620 1.00 96.12 97 GLU A CA 1
ATOM 758 C C . GLU A 1 97 ? 3.611 5.030 11.935 1.00 96.12 97 GLU A C 1
ATOM 760 O O . GLU A 1 97 ? 3.583 4.274 12.897 1.00 96.12 97 GLU A O 1
ATOM 765 N N . ASP A 1 98 ? 3.017 6.225 11.949 1.00 96.31 98 ASP A N 1
ATOM 766 C CA . ASP A 1 98 ? 2.294 6.735 13.122 1.00 96.31 98 ASP A CA 1
ATOM 767 C C . ASP A 1 98 ? 1.158 5.787 13.568 1.00 96.31 98 ASP A C 1
ATOM 769 O O . ASP A 1 98 ? 0.705 5.825 14.707 1.00 96.31 98 ASP A O 1
ATOM 773 N N . ARG A 1 99 ? 0.616 4.976 12.650 1.00 94.88 99 ARG A N 1
ATOM 774 C CA . ARG A 1 99 ? -0.488 4.050 12.929 1.00 94.88 99 ARG A CA 1
ATOM 775 C C . ARG A 1 99 ? -0.007 2.648 13.301 1.00 94.88 99 ARG A C 1
ATOM 777 O O . ARG A 1 99 ? -0.785 1.908 13.894 1.00 94.88 99 ARG A O 1
ATOM 784 N N . ARG A 1 100 ? 1.242 2.288 12.990 1.00 95.19 100 ARG A N 1
ATOM 785 C CA . ARG A 1 100 ? 1.868 1.025 13.422 1.00 95.19 100 ARG A CA 1
ATOM 786 C C . ARG A 1 100 ? 2.132 0.977 14.930 1.00 95.19 100 ARG A C 1
ATOM 788 O O . ARG A 1 100 ? 2.384 -0.096 15.457 1.00 95.19 100 ARG A O 1
ATOM 795 N N . ASP A 1 101 ? 1.979 2.098 15.633 1.00 94.50 101 ASP A N 1
ATOM 796 C CA . ASP A 1 101 ? 1.929 2.122 17.099 1.00 94.50 101 ASP A CA 1
ATOM 797 C C . ASP A 1 101 ? 0.733 1.321 17.668 1.00 94.50 101 ASP A C 1
ATOM 799 O O . ASP A 1 101 ? 0.748 0.937 18.836 1.00 94.50 101 ASP A O 1
ATOM 803 N N . ASP A 1 102 ? -0.302 1.048 16.859 1.00 96.94 102 ASP A N 1
ATOM 804 C CA . ASP A 1 102 ? -1.389 0.120 17.191 1.00 96.94 102 ASP A CA 1
ATOM 805 C C . ASP A 1 102 ? -0.998 -1.325 16.808 1.00 96.94 102 ASP A C 1
ATOM 807 O O . ASP A 1 102 ? -0.920 -1.631 15.612 1.00 96.94 102 ASP A O 1
ATOM 811 N N . PRO A 1 103 ? -0.829 -2.249 17.780 1.00 96.31 103 PRO A N 1
ATOM 812 C CA . PRO A 1 103 ? -0.397 -3.621 17.509 1.00 96.31 103 PRO A CA 1
ATOM 813 C C . PRO A 1 103 ? -1.323 -4.400 16.569 1.00 96.31 103 PRO A C 1
ATOM 815 O O . PRO A 1 103 ? -0.862 -5.259 15.819 1.00 96.31 103 PRO A O 1
ATOM 818 N N . ALA A 1 104 ? -2.631 -4.120 16.590 1.00 96.94 104 ALA A N 1
ATOM 819 C CA . ALA A 1 104 ? -3.574 -4.800 15.705 1.00 96.94 104 ALA A CA 1
ATOM 820 C C . ALA A 1 104 ? -3.398 -4.340 14.252 1.00 96.94 104 ALA A C 1
ATOM 822 O O . ALA A 1 104 ? -3.492 -5.140 13.319 1.00 96.94 104 ALA A O 1
ATOM 823 N N . PHE A 1 105 ? -3.126 -3.048 14.058 1.00 95.56 105 PHE A N 1
ATOM 824 C CA . PHE A 1 105 ? -2.841 -2.494 12.742 1.00 95.56 105 PHE A CA 1
ATOM 825 C C . PHE A 1 105 ? -1.468 -2.934 12.227 1.00 95.56 105 PHE A C 1
ATOM 827 O O . PHE A 1 105 ? -1.352 -3.262 11.048 1.00 95.56 105 PHE A O 1
ATOM 834 N N . ASP A 1 106 ? -0.457 -2.978 13.097 1.00 97.25 106 ASP A N 1
ATOM 835 C CA . ASP A 1 106 ? 0.886 -3.452 12.757 1.00 97.25 106 ASP A CA 1
ATOM 836 C C . ASP A 1 106 ? 0.871 -4.909 12.282 1.00 97.25 106 ASP A C 1
ATOM 838 O O . ASP A 1 106 ? 1.360 -5.200 11.191 1.00 97.25 106 ASP A O 1
ATOM 842 N N . ALA A 1 107 ? 0.212 -5.802 13.028 1.00 97.38 107 ALA A N 1
ATOM 843 C CA . ALA A 1 107 ? 0.056 -7.202 12.634 1.00 97.38 107 ALA A CA 1
ATOM 844 C C . ALA A 1 107 ? -0.674 -7.342 11.287 1.00 97.38 107 ALA A C 1
ATOM 846 O O . ALA A 1 107 ? -0.223 -8.062 10.398 1.00 97.38 107 ALA A O 1
ATOM 847 N N . PHE A 1 108 ? -1.763 -6.592 11.092 1.00 96.62 108 PHE A N 1
ATOM 848 C CA . PHE A 1 108 ? -2.495 -6.586 9.825 1.00 96.62 108 PHE A CA 1
ATOM 849 C C . PHE A 1 108 ? -1.638 -6.103 8.646 1.00 96.62 108 PHE A C 1
ATOM 851 O O . PHE A 1 108 ? -1.700 -6.662 7.549 1.00 96.62 108 PHE A O 1
ATOM 858 N N . LEU A 1 109 ? -0.838 -5.055 8.848 1.00 96.81 109 LEU A N 1
ATOM 859 C CA . LEU A 1 109 ? 0.049 -4.537 7.814 1.00 96.81 109 LEU A CA 1
ATOM 860 C C . LEU A 1 109 ? 1.190 -5.518 7.516 1.00 96.81 109 LEU A C 1
ATOM 862 O O . LEU A 1 109 ? 1.515 -5.719 6.347 1.00 96.81 109 LEU A O 1
ATOM 866 N N . HIS A 1 110 ? 1.730 -6.175 8.542 1.00 97.06 110 HIS A N 1
ATOM 867 C CA . HIS A 1 110 ? 2.738 -7.221 8.400 1.00 97.06 110 HIS A CA 1
ATOM 868 C C . HIS A 1 110 ? 2.229 -8.404 7.562 1.00 97.06 110 HIS A C 1
ATOM 870 O O . HIS A 1 110 ? 2.906 -8.840 6.629 1.00 97.06 110 HIS A O 1
ATOM 876 N N . ASP A 1 111 ? 1.001 -8.869 7.804 1.00 97.38 111 ASP A N 1
ATOM 877 C CA . ASP A 1 111 ? 0.381 -9.924 6.994 1.00 97.38 111 ASP A CA 1
ATOM 878 C C . ASP A 1 111 ? 0.259 -9.512 5.517 1.00 97.38 111 ASP A C 1
ATOM 880 O O . ASP A 1 111 ? 0.488 -10.318 4.607 1.00 97.38 111 ASP A O 1
ATOM 884 N N . LEU A 1 112 ? -0.050 -8.238 5.252 1.00 96.69 112 LEU A N 1
ATOM 885 C CA . LEU A 1 112 ? -0.070 -7.703 3.891 1.00 96.69 112 LEU A CA 1
ATOM 886 C C . LEU A 1 112 ? 1.326 -7.655 3.264 1.00 96.69 112 LEU A C 1
ATOM 888 O O . LEU A 1 112 ? 1.461 -7.995 2.090 1.00 96.69 112 LEU A O 1
ATOM 892 N N . GLU A 1 113 ? 2.362 -7.268 4.008 1.00 96.38 113 GLU A N 1
ATOM 893 C CA . GLU A 1 113 ? 3.753 -7.287 3.531 1.00 96.38 113 GLU A CA 1
ATOM 894 C C . GLU A 1 113 ? 4.186 -8.702 3.116 1.00 96.38 113 GLU A C 1
ATOM 896 O O . GLU A 1 113 ? 4.745 -8.893 2.025 1.00 96.38 113 GLU A O 1
ATOM 901 N N . LEU A 1 114 ? 3.8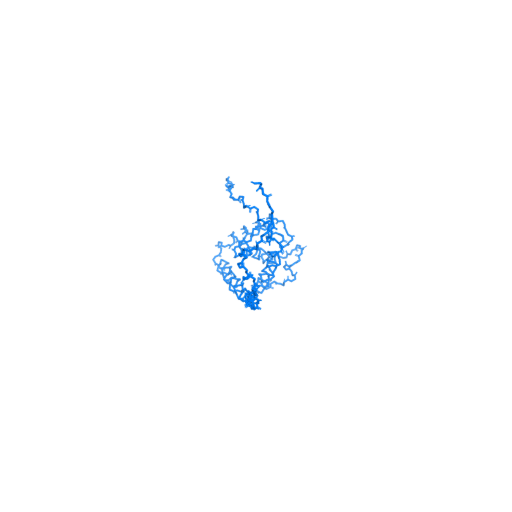66 -9.704 3.942 1.00 96.56 114 LEU A N 1
ATOM 902 C CA . LEU A 1 114 ? 4.121 -11.114 3.646 1.00 96.56 114 LEU A CA 1
ATOM 903 C C . LEU A 1 114 ? 3.355 -11.570 2.400 1.00 96.56 114 LEU A C 1
ATOM 905 O O . LEU A 1 114 ? 3.942 -12.171 1.495 1.00 96.56 114 LEU A O 1
ATOM 909 N N . ALA A 1 115 ? 2.066 -11.238 2.305 1.00 95.94 115 ALA A N 1
ATOM 910 C CA . ALA A 1 115 ? 1.236 -11.592 1.160 1.00 95.94 115 ALA A CA 1
ATOM 911 C C . ALA A 1 115 ? 1.746 -10.965 -0.149 1.00 95.94 115 ALA A C 1
ATOM 913 O O . ALA A 1 115 ? 1.832 -11.656 -1.166 1.00 95.94 115 ALA A O 1
ATOM 914 N N . VAL A 1 116 ? 2.133 -9.682 -0.144 1.00 94.94 116 VAL A N 1
ATOM 915 C CA . VAL A 1 116 ? 2.715 -9.019 -1.327 1.00 94.94 116 VAL A CA 1
ATOM 916 C C . VAL A 1 116 ? 4.008 -9.714 -1.749 1.00 94.94 116 VAL A C 1
ATOM 918 O O . VAL A 1 116 ? 4.193 -9.980 -2.937 1.00 94.94 116 VAL A O 1
ATOM 921 N N . SER A 1 117 ? 4.877 -10.037 -0.791 1.00 93.75 117 SER A N 1
ATOM 922 C CA . SER A 1 117 ? 6.168 -10.685 -1.055 1.00 93.75 117 SER A CA 1
ATOM 923 C C . SER A 1 117 ? 5.996 -12.084 -1.655 1.00 93.75 117 SER A C 1
ATOM 925 O O . SER A 1 117 ? 6.665 -12.441 -2.633 1.00 93.75 117 SER A O 1
ATOM 927 N N . ALA A 1 118 ? 5.054 -12.865 -1.121 1.00 92.81 118 ALA A N 1
ATOM 928 C CA . ALA A 1 118 ? 4.713 -14.186 -1.637 1.00 92.81 118 ALA A CA 1
ATOM 929 C C . ALA A 1 118 ? 4.115 -14.113 -3.053 1.00 92.81 118 ALA A C 1
ATOM 931 O O . ALA A 1 118 ? 4.505 -14.878 -3.938 1.00 92.81 118 ALA A O 1
ATOM 932 N N . LEU A 1 119 ? 3.208 -13.160 -3.296 1.00 91.56 119 LEU A N 1
ATOM 933 C CA . LEU A 1 119 ? 2.586 -12.961 -4.604 1.00 91.56 119 LEU A CA 1
ATOM 934 C C . LEU A 1 119 ? 3.586 -12.469 -5.663 1.00 91.56 119 LEU A C 1
ATOM 936 O O . LEU A 1 119 ? 3.570 -12.998 -6.774 1.00 91.56 119 LEU A O 1
ATOM 940 N N . ASP A 1 120 ? 4.470 -11.508 -5.354 1.00 89.94 120 ASP A N 1
ATOM 941 C CA . ASP A 1 120 ? 5.506 -11.064 -6.308 1.00 89.94 120 ASP A CA 1
ATOM 942 C C . ASP A 1 120 ? 6.430 -12.226 -6.669 1.00 89.94 120 ASP A C 1
ATOM 944 O O . ASP A 1 120 ? 6.684 -12.451 -7.849 1.00 89.94 120 ASP A O 1
ATOM 948 N N . SER A 1 121 ? 6.844 -13.026 -5.681 1.00 87.38 121 SER A N 1
ATOM 949 C CA . SER A 1 121 ? 7.662 -14.222 -5.909 1.00 87.38 121 SER A CA 1
ATOM 950 C C . SER A 1 121 ? 6.956 -15.223 -6.830 1.00 87.38 121 SER A C 1
ATOM 952 O O . SER A 1 121 ? 7.547 -15.693 -7.802 1.00 87.38 121 SER A O 1
ATOM 954 N N . ALA A 1 122 ? 5.667 -15.492 -6.603 1.00 84.50 122 ALA A N 1
ATOM 955 C CA . ALA A 1 122 ? 4.870 -16.387 -7.444 1.00 84.50 122 ALA A CA 1
ATOM 956 C C . ALA A 1 122 ? 4.687 -15.873 -8.886 1.00 84.50 122 ALA A C 1
ATOM 958 O O . ALA A 1 122 ? 4.655 -16.665 -9.832 1.00 84.50 122 ALA A O 1
ATOM 959 N N . VAL A 1 123 ? 4.580 -14.554 -9.081 1.00 79.19 123 VAL A N 1
ATOM 960 C CA . VAL A 1 123 ? 4.470 -13.933 -10.412 1.00 79.19 123 VAL A CA 1
ATOM 961 C C . VAL A 1 123 ? 5.826 -13.905 -11.128 1.00 79.19 123 VAL A C 1
ATOM 963 O O . VAL A 1 123 ? 5.894 -14.201 -12.320 1.00 79.19 123 VAL A O 1
ATOM 966 N N . GLN A 1 124 ? 6.914 -13.616 -10.408 1.00 69.88 124 GLN A N 1
ATOM 967 C CA . GLN A 1 124 ? 8.291 -13.628 -10.919 1.00 69.88 124 GLN A CA 1
ATOM 968 C C . GLN A 1 124 ? 8.740 -15.030 -11.353 1.00 69.88 124 GLN A C 1
ATOM 970 O O . GLN A 1 124 ? 9.482 -15.166 -12.326 1.00 69.88 124 GLN A O 1
ATOM 975 N N . ILE A 1 125 ? 8.272 -16.084 -10.671 1.00 54.62 125 ILE A N 1
ATOM 976 C CA . ILE A 1 125 ? 8.516 -17.472 -11.088 1.00 54.62 125 ILE A CA 1
ATOM 977 C C . ILE A 1 125 ? 7.987 -17.700 -12.512 1.00 54.62 125 ILE A C 1
ATOM 979 O O . ILE A 1 125 ? 8.692 -18.291 -13.325 1.00 54.62 125 ILE A O 1
ATOM 983 N N . ARG A 1 126 ? 6.809 -17.161 -12.862 1.00 50.31 126 ARG A N 1
ATOM 984 C CA . ARG A 1 126 ? 6.245 -17.312 -14.217 1.00 50.31 126 ARG A CA 1
ATOM 985 C C . ARG A 1 126 ? 7.028 -16.538 -15.275 1.00 50.31 126 ARG A C 1
ATOM 987 O O . ARG A 1 126 ? 7.257 -17.068 -16.354 1.00 50.31 126 ARG A O 1
ATOM 994 N N . THR A 1 127 ? 7.477 -15.317 -14.980 1.00 53.41 127 THR A N 1
ATOM 995 C CA . THR A 1 127 ? 8.229 -14.511 -15.962 1.00 53.41 127 THR A CA 1
ATOM 996 C C . THR A 1 127 ? 9.641 -15.041 -16.215 1.00 53.41 127 THR A C 1
ATOM 998 O O . THR A 1 127 ? 10.161 -14.859 -17.314 1.00 53.41 127 THR A O 1
ATOM 1001 N N . LYS A 1 128 ? 10.257 -15.730 -15.243 1.00 42.72 128 LYS A N 1
ATOM 1002 C CA . LYS A 1 128 ? 11.549 -16.409 -15.439 1.00 42.72 128 LYS A CA 1
ATOM 1003 C C . LYS A 1 128 ? 11.453 -17.648 -16.334 1.00 42.72 128 LYS A C 1
ATOM 1005 O O . LYS A 1 128 ? 12.424 -17.945 -17.022 1.00 42.72 128 LYS A O 1
ATOM 1010 N N . GLN A 1 129 ? 10.315 -18.345 -16.371 1.00 42.06 129 GLN A N 1
ATOM 1011 C CA . GLN A 1 129 ? 10.170 -19.542 -17.214 1.00 42.06 129 GLN A CA 1
ATOM 1012 C C . GLN A 1 129 ? 10.039 -19.223 -18.712 1.00 42.06 129 GLN A C 1
ATOM 1014 O O . GLN A 1 129 ? 10.413 -20.048 -19.536 1.00 42.06 129 GLN A O 1
ATOM 1019 N N . GLU A 1 130 ? 9.624 -18.010 -19.081 1.00 40.69 130 GLU A N 1
ATOM 1020 C CA . GLU A 1 130 ? 9.532 -17.584 -20.489 1.00 40.69 130 GLU A CA 1
ATOM 1021 C C . GLU A 1 130 ? 10.890 -17.154 -21.093 1.00 40.69 130 GLU A C 1
ATOM 1023 O O . GLU A 1 130 ? 10.986 -16.883 -22.289 1.00 40.69 130 GLU A O 1
ATOM 1028 N N . GLN A 1 131 ? 11.963 -17.070 -20.291 1.00 46.34 131 GLN A N 1
ATOM 1029 C CA . GLN A 1 131 ? 13.308 -16.713 -20.775 1.00 46.34 131 GLN A CA 1
ATOM 1030 C C . GLN A 1 131 ? 14.243 -17.915 -21.001 1.00 46.34 131 GLN A C 1
ATOM 1032 O O . GLN A 1 131 ? 15.326 -17.715 -21.539 1.00 46.34 131 GLN A O 1
ATOM 1037 N N . VAL A 1 132 ? 13.844 -19.145 -20.649 1.00 44.19 132 VAL A N 1
ATOM 1038 C CA . VAL A 1 132 ? 14.724 -20.339 -20.688 1.00 44.19 132 VAL A CA 1
ATOM 1039 C C . VAL A 1 132 ? 14.606 -21.160 -21.989 1.00 44.19 132 VAL A C 1
ATOM 1041 O O . VAL A 1 132 ? 15.306 -22.147 -22.152 1.00 44.19 132 VAL A O 1
ATOM 1044 N N . THR A 1 133 ? 13.819 -20.739 -22.985 1.00 45.19 133 THR A N 1
ATOM 1045 C CA . THR A 1 133 ? 13.763 -21.423 -24.303 1.00 45.19 133 THR A CA 1
ATOM 1046 C C . THR A 1 133 ? 14.263 -20.559 -25.464 1.00 45.19 133 THR A C 1
ATOM 1048 O O . THR A 1 133 ? 13.734 -20.621 -26.573 1.00 45.19 133 THR A O 1
ATOM 1051 N N . ARG A 1 134 ? 15.269 -19.708 -25.226 1.00 40.88 134 ARG A N 1
ATOM 1052 C CA . ARG A 1 134 ? 15.972 -18.977 -26.299 1.00 40.88 134 ARG A CA 1
ATOM 1053 C C . ARG A 1 134 ? 17.492 -19.137 -26.260 1.00 40.88 134 ARG A C 1
ATOM 1055 O O . ARG A 1 134 ? 18.188 -18.310 -26.832 1.00 40.88 134 ARG A O 1
ATOM 1062 N N . ASP A 1 135 ? 17.956 -20.219 -25.642 1.00 39.72 135 ASP A N 1
ATOM 1063 C CA . ASP A 1 135 ? 19.330 -20.713 -25.726 1.00 39.72 135 ASP A CA 1
ATOM 1064 C C . ASP A 1 135 ? 19.318 -22.112 -26.363 1.00 39.72 135 ASP A C 1
ATOM 1066 O O . ASP A 1 135 ? 19.678 -23.095 -25.736 1.00 39.72 135 ASP A O 1
ATOM 1070 N N . ASP A 1 136 ? 18.878 -22.202 -27.619 1.00 43.31 136 ASP A N 1
ATOM 1071 C CA . ASP A 1 136 ? 19.116 -23.371 -28.470 1.00 43.31 136 ASP A CA 1
ATOM 1072 C C . ASP A 1 136 ? 19.612 -22.877 -29.830 1.00 43.31 136 ASP A C 1
ATOM 1074 O O . ASP A 1 136 ? 18.843 -22.632 -30.760 1.00 43.31 136 ASP A O 1
ATOM 1078 N N . ASN A 1 137 ? 20.916 -22.618 -29.900 1.00 48.09 137 ASN A N 1
ATOM 1079 C CA . ASN A 1 137 ? 21.835 -23.312 -30.805 1.00 48.09 137 ASN A CA 1
ATOM 1080 C C . ASN A 1 137 ? 23.114 -22.464 -30.974 1.00 48.09 137 ASN A C 1
ATOM 1082 O O . ASN A 1 137 ? 23.045 -21.345 -31.496 1.00 48.09 137 ASN A O 1
ATOM 1086 N N . PRO A 1 138 ? 24.289 -22.961 -30.551 1.00 42.59 138 PRO A N 1
ATOM 1087 C CA . PRO A 1 138 ? 25.550 -22.286 -30.796 1.00 42.59 138 PRO A CA 1
ATOM 1088 C C . PRO A 1 138 ? 25.860 -22.380 -32.288 1.00 42.59 138 PRO A C 1
ATOM 1090 O O . PRO A 1 138 ? 26.233 -23.434 -32.794 1.00 42.59 138 PRO A O 1
ATOM 1093 N N . CYS A 1 139 ? 25.747 -21.263 -33.003 1.00 33.81 139 CYS A N 1
ATOM 1094 C CA . CYS A 1 139 ? 26.337 -21.154 -34.332 1.00 33.81 139 CYS A CA 1
ATOM 1095 C C . CYS A 1 139 ? 27.851 -20.938 -34.170 1.00 33.81 139 CYS A C 1
ATOM 1097 O O . CYS A 1 139 ? 28.370 -19.839 -34.350 1.00 33.81 139 CYS A O 1
ATOM 1099 N N . ALA A 1 140 ? 28.549 -21.988 -33.743 1.00 43.56 140 ALA A N 1
ATOM 1100 C CA . ALA A 1 140 ? 29.949 -22.170 -34.071 1.00 43.56 140 ALA A CA 1
ATOM 1101 C C . ALA A 1 140 ? 29.973 -22.837 -35.448 1.00 43.56 140 ALA A C 1
ATOM 1103 O O . ALA A 1 140 ? 29.707 -24.030 -35.545 1.00 43.56 140 ALA A O 1
ATOM 1104 N N . ASP A 1 141 ? 30.244 -22.057 -36.494 1.00 32.91 141 ASP A N 1
ATOM 1105 C CA . ASP A 1 141 ? 30.571 -22.605 -37.808 1.00 32.91 141 ASP A CA 1
ATOM 1106 C C . ASP A 1 141 ? 31.816 -21.908 -38.378 1.00 32.91 141 ASP A C 1
ATOM 1108 O O . ASP A 1 141 ? 31.841 -20.716 -38.688 1.00 32.91 141 ASP A O 1
ATOM 1112 N N . GLU A 1 142 ? 32.890 -22.686 -38.304 1.00 40.88 142 GLU A N 1
ATOM 1113 C CA . GLU A 1 142 ? 34.103 -22.756 -39.112 1.00 40.88 142 GLU A CA 1
ATOM 1114 C C . GLU A 1 142 ? 34.540 -21.545 -39.962 1.00 40.88 142 GLU A C 1
ATOM 1116 O O . GLU A 1 142 ? 34.066 -21.310 -41.064 1.00 40.88 142 GLU A O 1
ATOM 1121 N N . THR A 1 143 ? 35.636 -20.898 -39.541 1.00 39.34 143 THR A N 1
ATOM 1122 C CA . THR A 1 143 ? 36.723 -20.487 -40.458 1.00 39.34 143 THR A CA 1
ATOM 1123 C C . THR A 1 143 ? 38.078 -20.587 -39.750 1.00 39.34 143 THR A C 1
ATOM 1125 O O . THR A 1 143 ? 38.726 -19.603 -39.399 1.00 39.34 143 THR A O 1
ATOM 1128 N N . LYS A 1 144 ? 38.544 -21.823 -39.542 1.00 36.97 144 LYS A N 1
ATOM 1129 C CA . LYS A 1 144 ? 39.965 -22.108 -39.309 1.00 36.97 144 LYS A CA 1
ATOM 1130 C C . LYS A 1 144 ? 40.450 -23.064 -40.389 1.00 36.97 144 LYS A C 1
ATOM 1132 O O . LYS A 1 144 ? 40.438 -24.274 -40.219 1.00 36.97 144 LYS A O 1
ATOM 1137 N N . SER A 1 145 ? 40.890 -22.505 -41.507 1.00 38.00 145 SER A N 1
ATOM 1138 C CA . SER A 1 145 ? 41.814 -23.163 -42.429 1.00 38.00 145 SER A CA 1
ATOM 1139 C C . SER A 1 145 ? 42.489 -22.099 -43.275 1.00 38.00 145 SER A C 1
ATOM 1141 O O . SER A 1 145 ? 41.824 -21.443 -44.064 1.00 38.00 145 SER A O 1
ATOM 1143 N N . LEU A 1 146 ? 43.791 -21.905 -43.043 1.00 40.66 146 LEU A N 1
ATOM 1144 C CA . LEU A 1 146 ? 44.832 -21.736 -44.065 1.00 40.66 146 LEU A CA 1
ATOM 1145 C C . LEU A 1 146 ? 46.183 -21.456 -43.376 1.00 40.66 146 LEU A C 1
ATOM 1147 O O . LEU A 1 146 ? 46.382 -20.372 -42.827 1.00 40.66 146 LEU A O 1
ATOM 1151 N N . PRO A 1 147 ? 47.150 -22.387 -43.423 1.00 40.12 147 PRO A N 1
ATOM 1152 C CA . PRO A 1 147 ? 48.560 -22.036 -43.406 1.00 40.12 147 PRO A CA 1
ATOM 1153 C C . PRO A 1 147 ? 48.971 -21.653 -44.836 1.00 40.12 147 PRO A C 1
ATOM 1155 O O . PRO A 1 147 ? 48.977 -22.499 -45.724 1.00 40.12 147 PRO A O 1
ATOM 1158 N N . SER A 1 148 ? 49.312 -20.387 -45.085 1.00 43.84 148 SER A N 1
ATOM 1159 C CA . SER A 1 148 ? 49.854 -19.964 -46.385 1.00 43.84 148 SER A CA 1
ATOM 1160 C C . SER A 1 148 ? 51.370 -19.829 -46.293 1.00 43.84 148 SER A C 1
ATOM 1162 O O . SER A 1 148 ? 51.908 -18.739 -46.108 1.00 43.84 148 SER A O 1
ATOM 1164 N N . ALA A 1 149 ? 52.061 -20.961 -46.403 1.00 42.22 149 ALA A N 1
ATOM 1165 C CA . ALA A 1 149 ? 53.471 -20.978 -46.749 1.00 42.22 149 ALA A CA 1
ATOM 1166 C C . ALA A 1 149 ? 53.631 -20.746 -48.261 1.00 42.22 149 ALA A C 1
ATOM 1168 O O . ALA A 1 149 ? 52.960 -21.387 -49.062 1.00 42.22 149 ALA A O 1
ATOM 1169 N N . LEU A 1 150 ? 54.580 -19.871 -48.602 1.00 36.09 150 LEU A N 1
ATOM 1170 C CA . LEU A 1 150 ? 55.464 -19.977 -49.765 1.00 36.09 150 LEU A CA 1
ATOM 1171 C C . LEU A 1 150 ? 54.811 -20.004 -51.164 1.00 36.09 150 LEU A C 1
ATOM 1173 O O . LEU A 1 150 ? 54.500 -21.059 -51.707 1.00 36.09 150 LEU A O 1
ATOM 1177 N N . ALA A 1 151 ? 54.761 -18.838 -51.814 1.00 42.38 151 ALA A N 1
ATOM 1178 C CA . ALA A 1 151 ? 54.757 -18.753 -53.275 1.00 42.38 151 ALA A CA 1
ATOM 1179 C C . ALA A 1 151 ? 56.129 -18.242 -53.772 1.00 42.38 151 ALA A C 1
ATOM 1181 O O . ALA A 1 151 ? 56.688 -17.324 -53.163 1.00 42.38 151 ALA A O 1
ATOM 1182 N N . PRO A 1 152 ? 56.691 -18.829 -54.845 1.00 42.00 152 PRO A N 1
ATOM 1183 C CA . PRO A 1 152 ? 58.008 -18.494 -55.370 1.00 42.00 152 PRO A CA 1
ATOM 1184 C C . PRO A 1 152 ? 57.960 -17.326 -56.368 1.00 42.00 152 PRO A C 1
ATOM 1186 O O . PRO A 1 152 ? 57.027 -17.208 -57.156 1.00 42.00 152 PRO A O 1
ATOM 1189 N N . GLY A 1 153 ? 59.050 -16.554 -56.420 1.00 38.22 153 GLY A N 1
ATOM 1190 C CA . GLY A 1 15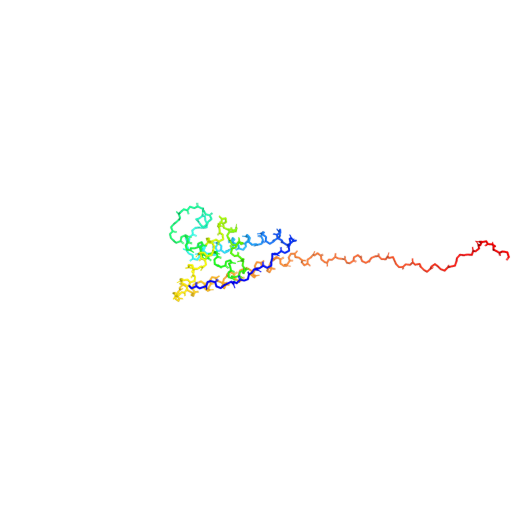3 ? 59.562 -16.001 -57.681 1.00 38.22 153 GLY A CA 1
ATOM 1191 C C . GLY A 1 153 ? 59.220 -14.547 -58.042 1.00 38.22 153 GLY A C 1
ATOM 1192 O O . GLY A 1 153 ? 58.124 -14.242 -58.498 1.00 38.22 153 GLY A O 1
ATOM 1193 N N . GLY A 1 154 ? 60.254 -13.693 -58.007 1.00 32.34 154 GLY A N 1
ATOM 1194 C CA . GLY A 1 154 ? 60.383 -12.459 -58.802 1.00 32.34 154 GLY A CA 1
ATOM 1195 C C . GLY A 1 154 ? 60.462 -11.184 -57.949 1.00 32.34 154 GLY A C 1
ATOM 1196 O O . GLY A 1 154 ? 59.510 -10.862 -57.259 1.00 32.34 154 GLY A O 1
ATOM 1197 N N . ARG A 1 155 ? 61.525 -10.371 -57.955 1.00 33.44 155 ARG A N 1
ATOM 1198 C CA . ARG A 1 155 ? 62.576 -10.135 -58.955 1.00 33.44 155 ARG A CA 1
ATOM 1199 C C . ARG A 1 155 ? 63.862 -9.620 -58.290 1.00 33.44 155 ARG A C 1
ATOM 1201 O O . ARG A 1 155 ? 63.843 -9.094 -57.185 1.00 33.44 155 ARG A O 1
ATOM 1208 N N . TRP A 1 156 ? 64.936 -9.793 -59.046 1.00 36.28 156 TRP A N 1
ATOM 1209 C CA . TRP A 1 156 ? 66.308 -9.327 -58.888 1.00 36.28 156 TRP A CA 1
ATOM 1210 C C . TRP A 1 156 ? 66.502 -7.976 -58.181 1.00 36.28 156 TRP A C 1
ATOM 1212 O O . TRP A 1 156 ? 65.975 -6.953 -58.615 1.00 36.28 156 TRP A O 1
ATOM 1222 N N . ALA A 1 157 ? 67.365 -7.994 -57.166 1.00 38.22 157 ALA A N 1
ATOM 1223 C CA . ALA A 1 157 ? 68.366 -6.957 -56.949 1.00 38.22 157 ALA 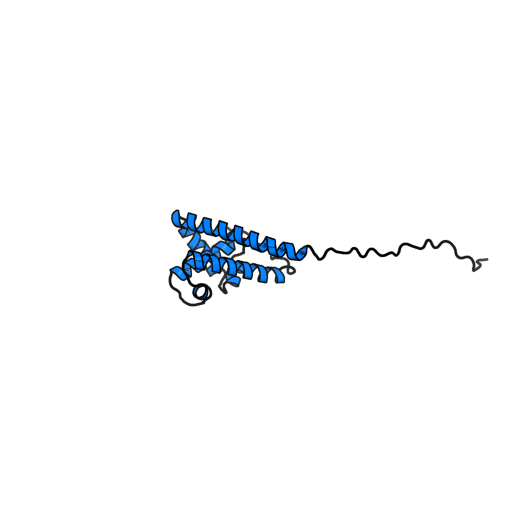A CA 1
ATOM 1224 C C . ALA A 1 157 ? 69.735 -7.584 -57.286 1.00 38.22 157 ALA A C 1
ATOM 1226 O O . ALA A 1 157 ? 69.913 -8.779 -57.040 1.00 38.22 157 ALA A O 1
ATOM 1227 N N . CYS A 1 158 ? 70.586 -6.787 -57.940 1.00 42.16 158 CYS A N 1
ATOM 1228 C CA . CYS A 1 158 ? 71.801 -7.141 -58.685 1.00 42.16 158 CYS A CA 1
ATOM 1229 C C . CYS A 1 158 ? 72.802 -8.068 -57.987 1.00 42.16 158 CYS A C 1
ATOM 1231 O O . CYS A 1 158 ? 72.985 -7.929 -56.759 1.00 42.16 158 CYS A O 1
#